Protein AF-A0A3D1J466-F1 (afdb_monomer_lite)

Radius of gyration: 12.25 Å; chains: 1; bounding box: 25×29×30 Å

Foldseek 3Di:
DQVLLQVLLCPDQQFDGKGWDWDQDPPPRIDIDMDTDTPDDQDDDVVNVVVVVVSVVSSCVSVPPPD

Sequence (67 aa):
GTMEIESALVANPMVAEAAVVGRPDDMTGEAICAFVVLKRARPNGDEAKQIATDLRNWVGKEIGPIA

Structure (mmCIF, N/CA/C/O backbone):
data_AF-A0A3D1J466-F1
#
_entry.id   AF-A0A3D1J466-F1
#
loop_
_atom_site.group_PDB
_atom_site.id
_atom_site.type_symbol
_atom_site.label_atom_id
_atom_site.label_alt_id
_atom_site.label_comp_id
_atom_site.label_asym_id
_atom_site.label_entity_id
_atom_site.label_seq_id
_atom_site.pdbx_PDB_ins_code
_atom_site.Cartn_x
_atom_site.Cartn_y
_atom_site.Cartn_z
_atom_site.occupancy
_atom_site.B_iso_or_equiv
_atom_site.auth_seq_id
_atom_site.auth_comp_id
_atom_site.auth_asym_id
_atom_site.auth_atom_id
_atom_site.pdbx_PDB_model_num
ATOM 1 N N . GLY A 1 1 ? -4.145 0.814 13.625 1.00 61.75 1 GLY A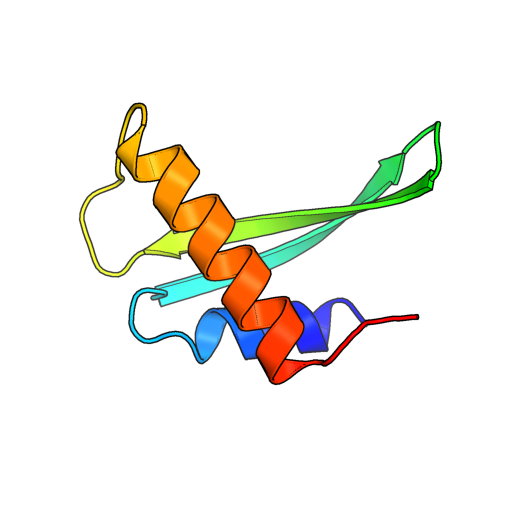 N 1
ATOM 2 C CA . GLY A 1 1 ? -2.920 1.599 13.897 1.00 61.75 1 GLY A CA 1
ATOM 3 C C . GLY A 1 1 ? -2.011 1.603 12.679 1.00 61.75 1 GLY A C 1
ATOM 4 O O . GLY A 1 1 ? -2.125 0.709 11.851 1.00 61.75 1 GLY A O 1
ATOM 5 N N . THR A 1 2 ? -1.117 2.590 12.537 1.00 72.50 2 THR A N 1
ATOM 6 C CA . THR A 1 2 ? -0.221 2.707 11.359 1.00 72.50 2 THR A CA 1
ATOM 7 C C . THR A 1 2 ? 0.655 1.463 11.153 1.00 72.50 2 THR A C 1
ATOM 9 O O . THR A 1 2 ? 0.807 1.013 10.021 1.00 72.50 2 THR A O 1
ATOM 12 N N . MET A 1 3 ? 1.104 0.835 12.247 1.00 78.06 3 MET A N 1
ATOM 13 C CA . MET A 1 3 ? 1.934 -0.382 12.241 1.00 78.06 3 MET A CA 1
ATOM 14 C C . MET A 1 3 ? 1.247 -1.612 11.614 1.00 78.06 3 MET A C 1
ATOM 16 O O . MET A 1 3 ? 1.907 -2.476 11.033 1.00 78.06 3 MET A O 1
ATOM 20 N N . GLU A 1 4 ? -0.082 -1.703 11.702 1.00 84.56 4 GLU A N 1
ATOM 21 C CA . GLU A 1 4 ? -0.848 -2.805 11.097 1.00 84.56 4 GLU A CA 1
ATOM 22 C C . GLU A 1 4 ? -0.883 -2.665 9.569 1.00 84.56 4 GLU A C 1
ATOM 24 O O . GLU A 1 4 ? -0.733 -3.650 8.848 1.00 84.56 4 GLU A O 1
ATOM 29 N N . ILE A 1 5 ? -0.987 -1.427 9.072 1.00 87.31 5 ILE A N 1
ATOM 30 C CA . ILE A 1 5 ? -0.973 -1.110 7.637 1.00 87.31 5 ILE A CA 1
ATOM 31 C C . ILE A 1 5 ? 0.409 -1.379 7.039 1.00 87.31 5 ILE A C 1
ATOM 33 O O . ILE A 1 5 ? 0.506 -1.955 5.956 1.00 87.31 5 ILE A O 1
ATOM 37 N N . GLU A 1 6 ? 1.480 -1.019 7.750 1.00 89.50 6 GLU A N 1
ATOM 38 C CA . GLU A 1 6 ? 2.855 -1.321 7.332 1.00 89.50 6 GLU A CA 1
ATOM 39 C C . GLU A 1 6 ? 3.079 -2.828 7.211 1.00 89.50 6 GLU A C 1
ATOM 41 O O . GLU A 1 6 ? 3.559 -3.305 6.182 1.00 89.50 6 GLU A O 1
ATOM 46 N N . SER A 1 7 ? 2.649 -3.587 8.221 1.00 90.44 7 SER A N 1
ATOM 47 C CA . SER A 1 7 ? 2.782 -5.046 8.234 1.00 90.44 7 SER A CA 1
ATOM 48 C C . SER A 1 7 ? 2.002 -5.701 7.089 1.00 90.44 7 SER A C 1
ATOM 50 O O . SER A 1 7 ? 2.541 -6.562 6.392 1.00 90.44 7 SER A O 1
ATOM 52 N N . ALA A 1 8 ? 0.767 -5.255 6.836 1.00 91.44 8 ALA A N 1
ATOM 53 C CA . ALA A 1 8 ? -0.049 -5.756 5.731 1.00 91.44 8 ALA A CA 1
ATOM 54 C C . ALA A 1 8 ? 0.586 -5.463 4.362 1.00 91.44 8 ALA A C 1
ATOM 56 O O . ALA A 1 8 ? 0.594 -6.327 3.484 1.00 91.44 8 ALA A O 1
ATOM 57 N N . LEU A 1 9 ? 1.155 -4.268 4.172 1.00 92.38 9 LEU A N 1
ATOM 58 C CA . LEU A 1 9 ? 1.847 -3.911 2.933 1.00 92.38 9 LEU A CA 1
ATOM 59 C C . LEU A 1 9 ? 3.108 -4.753 2.721 1.00 92.38 9 LEU A C 1
ATOM 61 O O . LEU A 1 9 ? 3.312 -5.244 1.615 1.00 92.38 9 LEU A O 1
ATOM 65 N N . VAL A 1 10 ? 3.924 -4.967 3.757 1.00 92.69 10 VAL A N 1
ATOM 66 C CA . VAL A 1 10 ? 5.149 -5.787 3.672 1.00 92.69 10 VAL A CA 1
ATOM 67 C C . VAL A 1 10 ? 4.837 -7.268 3.419 1.00 92.69 10 VAL A C 1
ATOM 69 O O . VAL A 1 10 ? 5.616 -7.955 2.758 1.00 92.69 10 VAL A O 1
ATOM 72 N N . ALA A 1 11 ? 3.680 -7.762 3.872 1.00 92.31 11 ALA A N 1
ATOM 73 C CA . ALA A 1 11 ? 3.220 -9.117 3.570 1.00 92.31 11 ALA A CA 1
ATOM 74 C C . ALA A 1 11 ? 2.887 -9.330 2.078 1.00 92.31 11 ALA A C 1
ATOM 76 O O . ALA A 1 11 ? 2.856 -10.470 1.607 1.00 92.31 11 ALA A O 1
ATOM 77 N N . ASN A 1 12 ? 2.662 -8.258 1.307 1.00 92.56 12 ASN A N 1
ATOM 78 C CA . ASN A 1 12 ? 2.433 -8.371 -0.128 1.00 92.56 12 ASN A CA 1
ATOM 79 C C . ASN A 1 12 ? 3.737 -8.770 -0.853 1.00 92.56 12 ASN A C 1
ATOM 81 O O . ASN A 1 12 ? 4.759 -8.091 -0.722 1.00 92.56 12 ASN A O 1
ATOM 85 N N . PRO A 1 13 ? 3.730 -9.816 -1.700 1.00 93.06 13 PRO A N 1
ATOM 86 C CA . PRO A 1 13 ? 4.945 -10.313 -2.346 1.00 93.06 13 PRO A CA 1
ATOM 87 C C . PRO A 1 13 ? 5.636 -9.274 -3.242 1.00 93.06 13 PRO A C 1
ATOM 89 O O . PRO A 1 13 ? 6.857 -9.338 -3.404 1.00 93.06 13 PRO A O 1
ATOM 92 N N . MET A 1 14 ? 4.894 -8.306 -3.790 1.00 92.56 14 MET A N 1
ATOM 93 C CA . MET A 1 14 ? 5.425 -7.245 -4.652 1.00 92.56 14 MET A CA 1
ATOM 94 C C . MET A 1 14 ? 6.175 -6.153 -3.880 1.00 92.56 14 MET A C 1
ATOM 96 O O . MET A 1 14 ? 6.949 -5.409 -4.488 1.00 92.56 14 MET A O 1
ATOM 100 N N . VAL A 1 15 ? 5.951 -6.044 -2.570 1.00 94.44 15 VAL A N 1
ATOM 101 C CA . VAL A 1 15 ? 6.504 -4.993 -1.712 1.00 94.44 15 VAL A CA 1
ATOM 102 C C . VAL A 1 15 ? 7.819 -5.460 -1.095 1.00 94.44 15 VAL A C 1
ATOM 104 O O . VAL A 1 15 ? 7.953 -6.598 -0.643 1.00 94.44 15 VAL A O 1
ATOM 107 N N . ALA A 1 16 ? 8.822 -4.588 -1.141 1.00 94.12 16 ALA A N 1
ATOM 108 C CA . ALA A 1 16 ? 10.098 -4.750 -0.457 1.00 94.12 16 ALA A CA 1
ATOM 109 C C . ALA A 1 16 ? 10.037 -4.109 0.932 1.00 94.12 16 ALA A C 1
ATOM 111 O O . ALA A 1 16 ? 10.347 -4.761 1.922 1.00 94.12 16 ALA A O 1
ATOM 112 N N . GLU A 1 17 ? 9.591 -2.854 0.987 1.00 93.62 17 GLU A N 1
ATOM 113 C CA . GLU A 1 17 ? 9.501 -2.047 2.202 1.00 93.62 17 GLU A CA 1
ATOM 114 C C . GLU A 1 17 ? 8.264 -1.147 2.124 1.00 93.62 17 GLU A C 1
ATOM 116 O O . GLU A 1 17 ? 7.863 -0.715 1.036 1.00 93.62 17 GLU A O 1
ATOM 121 N N . ALA A 1 18 ? 7.666 -0.849 3.274 1.00 93.31 18 ALA A N 1
ATOM 122 C CA . ALA A 1 18 ? 6.562 0.091 3.384 1.00 93.31 18 ALA A CA 1
ATOM 123 C C . ALA A 1 18 ? 6.726 0.958 4.634 1.00 93.31 18 ALA A C 1
ATOM 125 O O . ALA A 1 18 ? 7.172 0.470 5.668 1.00 93.31 18 ALA A O 1
ATOM 126 N N . ALA A 1 19 ? 6.347 2.227 4.519 1.00 91.12 19 ALA A N 1
ATOM 127 C CA . ALA A 1 19 ? 6.289 3.170 5.627 1.00 91.12 19 ALA A CA 1
ATOM 128 C C . ALA A 1 19 ? 4.959 3.924 5.581 1.00 91.12 19 ALA A C 1
ATOM 130 O O . ALA A 1 19 ? 4.538 4.380 4.511 1.00 91.12 19 ALA A O 1
ATOM 131 N N . VAL A 1 20 ? 4.292 4.065 6.723 1.00 91.19 20 VAL A N 1
ATOM 132 C CA . VAL A 1 20 ? 2.966 4.686 6.809 1.00 91.19 20 VAL A CA 1
ATOM 133 C C . VAL A 1 20 ? 3.002 5.870 7.760 1.00 91.19 20 VAL A C 1
ATOM 135 O O . VAL A 1 20 ? 3.401 5.756 8.915 1.00 91.19 20 VAL A O 1
ATOM 138 N N . VAL A 1 21 ? 2.533 7.018 7.278 1.00 88.56 21 VAL A N 1
ATOM 139 C CA . VAL A 1 21 ? 2.468 8.255 8.058 1.00 88.56 21 VAL A CA 1
ATOM 140 C C . VAL A 1 21 ? 1.045 8.794 8.082 1.00 88.56 21 VAL A C 1
ATOM 142 O O . VAL A 1 21 ? 0.349 8.804 7.063 1.00 88.56 21 VAL A O 1
ATOM 145 N N . GLY A 1 22 ? 0.616 9.261 9.251 1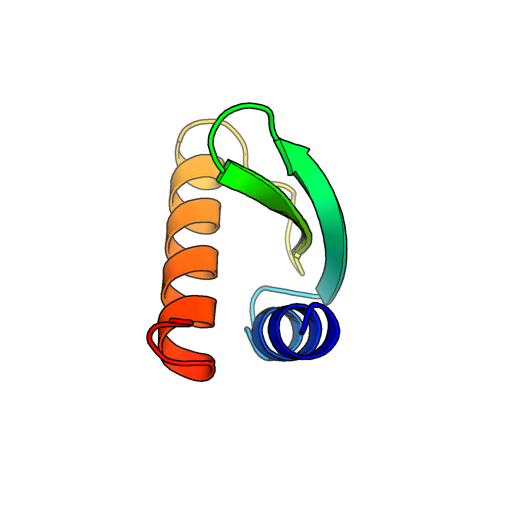.00 85.12 22 GLY A N 1
ATOM 146 C CA . GLY A 1 22 ? -0.568 10.102 9.368 1.00 85.12 22 GLY A CA 1
ATOM 147 C C . GLY A 1 22 ? -0.234 11.509 8.884 1.00 85.12 22 GLY A C 1
ATOM 148 O O . GLY A 1 22 ? 0.789 12.081 9.264 1.00 85.12 22 GLY A O 1
ATOM 149 N N . ARG A 1 23 ? -1.077 12.064 8.021 1.00 80.19 23 ARG A N 1
ATOM 150 C CA . ARG A 1 23 ? -1.047 13.471 7.633 1.00 80.19 23 ARG A CA 1
ATOM 151 C C . ARG A 1 23 ? -2.363 14.111 8.086 1.00 80.19 23 ARG A C 1
ATOM 153 O O . ARG A 1 23 ? -3.407 13.502 7.868 1.00 80.19 23 ARG A O 1
ATOM 160 N N . PRO A 1 24 ? -2.343 15.325 8.660 1.00 72.94 24 PRO A N 1
ATOM 161 C CA . PRO A 1 24 ? -3.575 16.069 8.893 1.00 72.94 24 PRO A CA 1
ATOM 162 C C . PRO A 1 24 ? -4.292 16.312 7.560 1.00 72.94 24 PRO A C 1
ATOM 164 O O . PRO A 1 24 ? -3.682 16.795 6.601 1.00 72.94 24 PRO A O 1
ATOM 167 N N . ASP A 1 25 ? -5.567 15.941 7.500 1.00 76.44 25 ASP A N 1
ATOM 168 C CA . ASP A 1 25 ? -6.435 16.147 6.342 1.00 76.44 25 ASP A CA 1
ATOM 169 C C . ASP A 1 25 ? -7.648 16.961 6.775 1.00 76.44 25 ASP A C 1
ATOM 171 O O . ASP A 1 25 ? -8.318 16.626 7.748 1.00 76.44 25 ASP A O 1
ATOM 175 N N . ASP A 1 26 ? -7.911 18.054 6.065 1.00 62.88 26 ASP A N 1
ATOM 176 C CA . ASP A 1 26 ? -8.930 19.036 6.448 1.00 62.88 26 ASP A CA 1
ATOM 177 C C . ASP A 1 26 ? -10.362 18.471 6.335 1.00 62.88 26 ASP A C 1
ATOM 179 O O . ASP A 1 26 ? -11.287 18.986 6.957 1.00 62.88 26 ASP A O 1
ATOM 183 N N . MET A 1 27 ? -10.554 17.392 5.562 1.00 69.69 27 MET A N 1
ATOM 184 C CA . MET A 1 27 ? -11.855 16.767 5.320 1.00 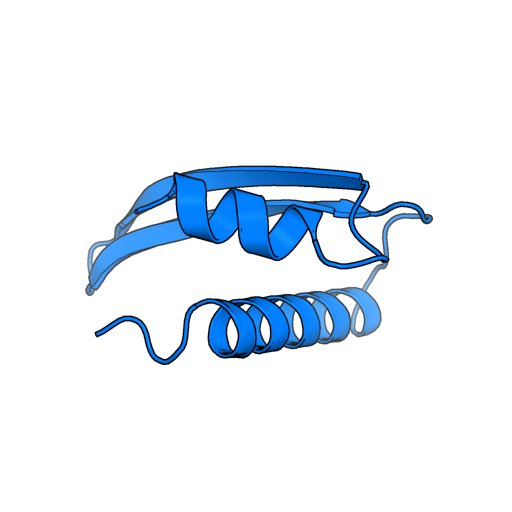69.69 27 MET A CA 1
ATOM 185 C C . MET A 1 27 ? -12.109 15.566 6.240 1.00 69.69 27 MET A C 1
ATOM 187 O O . MET A 1 27 ? -13.236 15.387 6.699 1.00 69.69 27 MET A O 1
ATOM 191 N N . THR A 1 28 ? -11.090 14.747 6.521 1.00 66.50 28 THR A N 1
ATOM 192 C CA . THR A 1 28 ? -11.229 13.522 7.337 1.00 66.50 28 THR A CA 1
ATOM 193 C C . THR A 1 28 ? -10.612 13.620 8.735 1.00 66.50 28 THR A C 1
ATOM 195 O O . THR A 1 28 ? -10.689 12.663 9.502 1.00 66.50 28 THR A O 1
ATOM 198 N N . GLY A 1 29 ? -9.9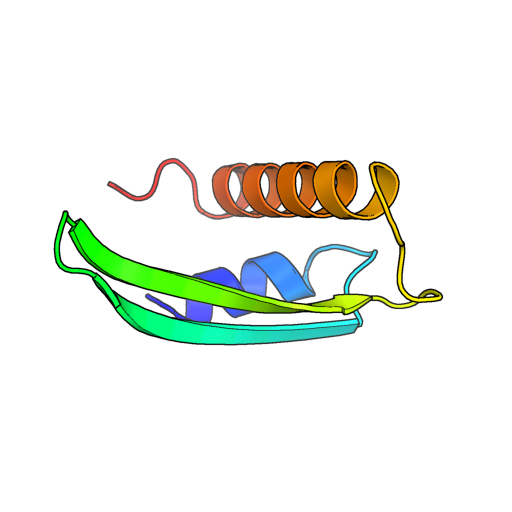98 14.752 9.090 1.00 67.94 29 GLY A N 1
ATOM 199 C CA . GLY A 1 29 ? -9.251 14.957 10.336 1.00 67.94 29 GLY A CA 1
ATOM 200 C C . GLY A 1 29 ? -7.832 14.386 10.259 1.00 67.94 29 GLY A C 1
ATOM 201 O O . GLY A 1 29 ? -6.854 15.100 10.478 1.00 67.94 29 GLY A O 1
ATOM 202 N N . GLU A 1 30 ? -7.704 13.121 9.862 1.00 66.31 30 GLU A N 1
ATOM 203 C CA . GLU A 1 30 ? -6.425 12.453 9.605 1.00 66.31 30 GLU A CA 1
ATOM 204 C C . GLU A 1 30 ? -6.525 11.602 8.330 1.00 66.31 30 GLU A C 1
ATOM 206 O O . GLU A 1 30 ? -7.459 10.816 8.160 1.00 66.31 30 GLU A O 1
ATOM 211 N N . ALA A 1 31 ? -5.561 11.748 7.419 1.00 79.06 31 ALA A N 1
ATOM 212 C CA . ALA A 1 31 ? -5.391 10.887 6.254 1.00 79.06 31 ALA A CA 1
ATOM 213 C C . ALA A 1 31 ? -4.127 10.044 6.395 1.00 79.06 31 ALA A C 1
ATOM 215 O O . ALA A 1 31 ? -3.062 10.521 6.790 1.00 79.06 31 ALA A O 1
ATOM 216 N N . ILE A 1 32 ? -4.223 8.779 6.001 1.00 83.50 32 ILE A N 1
ATOM 217 C CA . ILE A 1 32 ? -3.095 7.855 6.038 1.00 83.50 32 ILE A CA 1
ATOM 218 C C . ILE A 1 32 ? -2.401 7.851 4.675 1.00 83.50 32 ILE A C 1
ATOM 220 O O . ILE A 1 32 ? -3.004 7.537 3.648 1.00 83.50 32 ILE A O 1
ATOM 224 N N . CYS A 1 33 ? -1.112 8.180 4.667 1.00 87.25 33 CYS A N 1
ATOM 225 C CA . CYS A 1 33 ? -0.257 8.121 3.487 1.00 87.25 33 CYS A CA 1
ATOM 226 C C . CYS A 1 33 ? 0.729 6.957 3.620 1.00 87.25 33 CYS A C 1
ATOM 228 O O . CYS A 1 33 ? 1.539 6.931 4.544 1.00 87.25 33 CYS A O 1
ATOM 230 N N . ALA A 1 34 ? 0.686 6.018 2.674 1.00 90.38 34 ALA A N 1
ATOM 231 C CA . ALA A 1 34 ? 1.634 4.911 2.593 1.00 90.38 34 ALA A CA 1
ATOM 232 C C . ALA A 1 34 ? 2.669 5.153 1.487 1.00 90.38 34 ALA A C 1
ATOM 234 O O . ALA A 1 34 ? 2.318 5.430 0.338 1.00 90.38 34 ALA A O 1
ATOM 235 N N . PHE A 1 35 ? 3.943 4.997 1.830 1.00 91.75 35 PHE A N 1
ATOM 236 C CA . PHE A 1 35 ? 5.066 4.980 0.901 1.00 91.75 35 PHE A CA 1
ATOM 237 C C . PHE A 1 35 ? 5.547 3.545 0.747 1.00 91.75 35 PHE A C 1
ATOM 239 O O . PHE A 1 35 ? 5.825 2.874 1.736 1.00 91.75 35 PHE A O 1
ATOM 246 N N . VAL A 1 36 ? 5.623 3.071 -0.496 1.00 92.56 36 VAL A N 1
ATOM 247 C CA . VAL A 1 36 ? 5.892 1.664 -0.798 1.00 92.56 36 VAL A CA 1
ATOM 248 C C . VAL A 1 36 ? 7.054 1.558 -1.772 1.00 92.56 36 VAL A C 1
ATOM 250 O O . VAL A 1 36 ? 7.050 2.187 -2.833 1.00 92.56 36 VAL A O 1
ATOM 253 N N . VAL A 1 37 ? 8.029 0.724 -1.423 1.00 94.19 37 VAL A N 1
ATOM 254 C CA . VAL A 1 37 ? 9.121 0.311 -2.302 1.00 94.19 37 VAL A CA 1
ATOM 255 C C . VAL A 1 37 ? 8.766 -1.056 -2.870 1.00 94.19 37 VAL A C 1
ATOM 257 O O . VAL A 1 37 ? 8.523 -2.003 -2.126 1.00 94.19 37 VAL A O 1
ATOM 260 N N . LEU A 1 38 ? 8.716 -1.172 -4.195 1.00 94.00 38 LEU A N 1
ATOM 261 C CA . LEU A 1 38 ? 8.430 -2.439 -4.865 1.00 94.00 38 LEU A CA 1
ATOM 262 C C . LEU A 1 38 ? 9.722 -3.226 -5.097 1.00 94.00 38 LEU A C 1
ATOM 264 O O . LEU A 1 38 ? 10.768 -2.644 -5.367 1.00 94.00 38 LEU A O 1
ATOM 268 N N . LYS A 1 39 ? 9.631 -4.559 -5.121 1.00 93.06 39 LYS A N 1
ATOM 269 C CA . LYS A 1 39 ? 10.742 -5.459 -5.505 1.00 93.06 39 LYS A CA 1
ATOM 270 C C . LYS A 1 39 ? 11.086 -5.418 -7.003 1.00 93.06 39 LYS A C 1
ATOM 272 O O . LYS A 1 39 ? 11.874 -6.226 -7.485 1.00 93.06 39 LYS A O 1
ATOM 277 N N . ARG A 1 40 ? 10.468 -4.510 -7.760 1.00 91.50 40 ARG A N 1
ATOM 278 C CA . ARG A 1 40 ? 10.643 -4.341 -9.206 1.00 91.50 40 ARG A CA 1
ATOM 279 C C . ARG A 1 40 ? 10.836 -2.872 -9.556 1.00 91.50 40 ARG A C 1
ATOM 281 O O . ARG A 1 40 ? 10.647 -1.997 -8.714 1.00 91.50 40 ARG A O 1
ATOM 288 N N . ALA A 1 41 ? 11.178 -2.612 -10.816 1.00 91.31 41 ALA A N 1
ATOM 289 C CA . ALA A 1 41 ? 11.304 -1.255 -11.334 1.00 91.31 41 ALA A CA 1
ATOM 290 C C . ALA A 1 41 ? 10.039 -0.429 -11.057 1.00 91.31 41 ALA A C 1
ATOM 292 O O . ALA A 1 41 ? 8.917 -0.940 -11.122 1.00 91.31 41 ALA A O 1
ATOM 293 N N . ARG A 1 42 ? 10.238 0.856 -10.746 1.00 88.50 42 ARG A N 1
ATOM 294 C CA . ARG A 1 42 ? 9.143 1.765 -10.418 1.00 88.50 42 ARG A CA 1
ATOM 295 C C . ARG A 1 42 ? 8.174 1.866 -11.609 1.00 88.50 42 ARG A C 1
ATOM 297 O O . ARG A 1 42 ? 8.597 2.288 -12.686 1.00 88.50 42 ARG A O 1
ATOM 304 N N . PRO A 1 43 ? 6.894 1.515 -11.420 1.00 89.12 43 PRO A N 1
ATOM 305 C CA . PRO A 1 43 ? 5.873 1.628 -12.452 1.00 89.12 43 PRO A CA 1
ATOM 306 C C . PRO A 1 43 ? 5.579 3.104 -12.743 1.00 89.12 43 PRO A C 1
ATOM 308 O O . PRO A 1 43 ? 5.723 3.962 -11.869 1.00 89.12 43 PRO A O 1
ATOM 311 N N . ASN A 1 44 ? 5.116 3.393 -13.958 1.00 91.50 44 ASN A N 1
ATOM 312 C CA . ASN A 1 44 ? 4.731 4.737 -14.393 1.00 91.50 44 ASN A CA 1
ATOM 313 C C . ASN A 1 44 ? 3.323 4.726 -15.007 1.00 91.50 44 ASN A C 1
ATOM 315 O O . ASN A 1 44 ? 2.814 3.675 -15.395 1.00 91.50 44 ASN A O 1
ATOM 319 N N . GLY A 1 45 ? 2.698 5.902 -15.107 1.00 93.88 45 GLY A N 1
ATOM 320 C CA . GLY A 1 45 ? 1.395 6.066 -15.760 1.00 93.88 45 GLY A CA 1
ATOM 321 C C . GLY A 1 45 ? 0.277 5.249 -15.103 1.00 93.88 45 GLY A C 1
ATOM 322 O O . GLY A 1 45 ? 0.151 5.227 -13.877 1.00 93.88 45 GLY A O 1
ATOM 323 N N . ASP A 1 46 ? -0.543 4.591 -15.920 1.00 93.31 46 ASP A N 1
ATOM 324 C CA . ASP A 1 46 ? -1.690 3.798 -15.463 1.00 93.31 46 ASP A CA 1
ATOM 325 C C . ASP A 1 46 ? -1.302 2.546 -14.676 1.00 93.31 46 ASP A C 1
ATOM 327 O O . ASP A 1 46 ? -1.992 2.191 -13.722 1.00 93.31 46 ASP A O 1
ATOM 331 N N . GLU A 1 47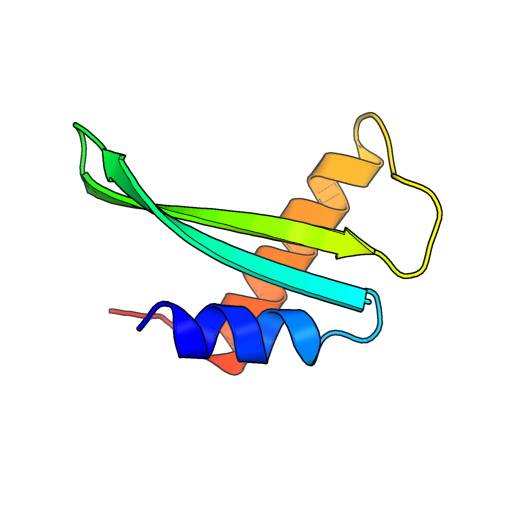 ? -0.153 1.932 -14.974 1.00 91.00 47 GLU A N 1
ATOM 332 C CA . GLU A 1 47 ? 0.315 0.768 -14.217 1.00 91.00 47 GLU A CA 1
ATOM 333 C C . GLU A 1 47 ? 0.545 1.127 -12.741 1.00 91.00 47 GLU A C 1
ATOM 335 O O . GLU A 1 47 ? 0.149 0.389 -11.839 1.00 91.00 47 GLU A O 1
ATOM 340 N N . ALA A 1 48 ? 1.115 2.308 -12.477 1.00 90.25 48 ALA A N 1
ATOM 341 C CA . ALA A 1 48 ? 1.328 2.791 -11.115 1.00 90.25 48 ALA A CA 1
ATOM 342 C C . ALA A 1 48 ? 0.005 2.982 -10.354 1.00 90.25 48 ALA A C 1
ATOM 344 O O . ALA A 1 48 ? -0.085 2.640 -9.174 1.00 90.25 48 ALA A O 1
ATOM 345 N N . LYS A 1 49 ? -1.035 3.492 -11.028 1.00 92.12 49 LYS A N 1
ATOM 346 C CA . LYS A 1 49 ? -2.373 3.670 -10.439 1.00 92.12 49 LYS A CA 1
ATOM 347 C C . LYS A 1 49 ? -3.045 2.332 -10.143 1.00 92.12 49 LYS A C 1
ATOM 349 O O . LYS A 1 49 ? -3.680 2.190 -9.095 1.00 92.12 49 LYS A O 1
ATOM 354 N N . GLN A 1 50 ? -2.881 1.357 -11.036 1.00 93.50 50 GLN A N 1
ATOM 355 C CA . GLN A 1 50 ? -3.417 0.015 -10.842 1.00 93.50 50 GLN A CA 1
ATOM 356 C C . GLN A 1 50 ? -2.779 -0.645 -9.619 1.00 93.50 50 GLN A C 1
ATOM 358 O O . GLN A 1 50 ? -3.489 -1.084 -8.725 1.00 93.50 50 GLN A O 1
ATOM 363 N N . ILE A 1 51 ? -1.450 -0.601 -9.502 1.00 92.75 51 ILE A N 1
ATOM 364 C CA . ILE A 1 51 ? -0.735 -1.170 -8.347 1.00 92.75 51 ILE A CA 1
ATOM 365 C C . ILE A 1 51 ? -1.136 -0.479 -7.047 1.00 92.75 51 ILE A C 1
ATOM 367 O O . ILE A 1 51 ? -1.328 -1.143 -6.036 1.00 92.75 51 ILE A O 1
ATOM 371 N N . ALA A 1 52 ? -1.289 0.848 -7.055 1.00 91.25 52 ALA A N 1
ATOM 372 C CA . ALA A 1 52 ? -1.761 1.568 -5.876 1.00 91.25 52 ALA A CA 1
ATOM 373 C C . ALA A 1 52 ? -3.165 1.100 -5.448 1.00 91.25 52 ALA A C 1
ATOM 375 O O . ALA A 1 52 ? -3.435 0.973 -4.256 1.00 91.25 52 ALA A O 1
ATOM 376 N N . THR A 1 53 ? -4.046 0.817 -6.410 1.00 91.75 53 THR A N 1
ATOM 377 C CA . THR A 1 53 ? -5.380 0.255 -6.148 1.00 91.75 53 THR A CA 1
ATOM 378 C C . THR A 1 53 ? -5.292 -1.172 -5.607 1.00 91.75 53 THR A C 1
ATOM 380 O O . THR A 1 53 ? -5.905 -1.469 -4.586 1.00 91.75 53 THR A O 1
ATOM 383 N N . ASP A 1 54 ? -4.481 -2.033 -6.223 1.00 93.06 54 ASP A N 1
ATOM 384 C CA . ASP A 1 54 ? -4.249 -3.408 -5.768 1.00 93.06 54 ASP A CA 1
ATOM 385 C C . ASP A 1 54 ? -3.696 -3.465 -4.340 1.00 93.06 54 ASP A C 1
ATOM 387 O O . ASP A 1 54 ? -4.185 -4.234 -3.515 1.00 93.06 54 ASP A O 1
ATOM 391 N N . LEU A 1 55 ? -2.728 -2.608 -4.007 1.00 92.19 55 LEU A N 1
ATOM 392 C CA . LEU A 1 55 ? -2.163 -2.534 -2.659 1.00 92.19 55 LEU A CA 1
ATOM 393 C C . LEU A 1 55 ? -3.182 -2.033 -1.628 1.00 92.19 55 LEU A C 1
ATOM 395 O O . LEU A 1 55 ? -3.223 -2.554 -0.516 1.00 92.19 55 LEU A O 1
ATOM 399 N N . ARG A 1 56 ? -4.045 -1.070 -1.980 1.00 90.56 56 ARG A N 1
ATOM 400 C CA . ARG A 1 56 ? -5.146 -0.641 -1.097 1.00 90.56 56 ARG A CA 1
ATOM 401 C C . ARG A 1 56 ? -6.143 -1.769 -0.847 1.00 90.56 56 ARG A C 1
ATOM 403 O O . ARG A 1 56 ? -6.529 -1.987 0.297 1.00 90.56 56 ARG A O 1
ATOM 410 N N . ASN A 1 57 ? -6.519 -2.502 -1.894 1.00 91.12 57 ASN A N 1
ATOM 411 C CA . ASN A 1 57 ? -7.415 -3.652 -1.777 1.00 91.12 57 ASN A CA 1
ATOM 412 C C . ASN A 1 57 ? -6.791 -4.767 -0.931 1.00 91.12 57 ASN A C 1
ATOM 414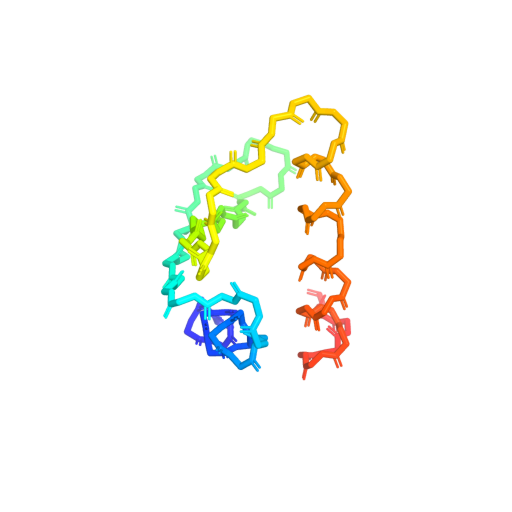 O O . ASN A 1 57 ? -7.478 -5.375 -0.114 1.00 91.12 57 ASN A O 1
ATOM 418 N N . TRP A 1 58 ? -5.489 -5.012 -1.097 1.00 92.00 58 TRP A N 1
ATOM 419 C CA . TRP A 1 58 ? -4.732 -5.958 -0.283 1.00 92.00 58 TRP A CA 1
ATOM 420 C C . TRP A 1 58 ? -4.790 -5.592 1.201 1.00 92.00 58 TRP A C 1
ATOM 422 O O . TRP A 1 58 ? -5.185 -6.418 2.017 1.00 92.00 58 TRP A O 1
ATOM 432 N N . VAL A 1 59 ? -4.480 -4.338 1.544 1.00 90.06 59 VAL A N 1
ATOM 433 C CA . VAL A 1 59 ? -4.567 -3.846 2.928 1.00 90.06 59 VAL A CA 1
ATOM 434 C C . VAL A 1 59 ? -5.992 -3.977 3.471 1.00 90.06 59 VAL A C 1
ATOM 436 O O . VAL A 1 59 ? -6.173 -4.485 4.573 1.00 90.06 59 VAL A O 1
ATOM 439 N N . GLY A 1 60 ? -7.006 -3.581 2.696 1.00 88.06 60 GLY A N 1
ATOM 440 C CA . GLY A 1 60 ? -8.410 -3.706 3.104 1.00 88.06 60 GLY A CA 1
ATOM 441 C C . GLY A 1 60 ? -8.868 -5.154 3.306 1.00 88.06 60 GLY A C 1
ATOM 442 O O . GLY A 1 60 ? -9.768 -5.409 4.101 1.00 88.06 60 GLY A O 1
ATOM 443 N N . LYS A 1 61 ? -8.241 -6.120 2.624 1.00 86.94 61 LYS A N 1
ATOM 444 C CA . LYS A 1 61 ? -8.492 -7.550 2.830 1.00 86.94 61 LYS A CA 1
ATOM 445 C C . LYS A 1 61 ? -7.796 -8.082 4.084 1.00 86.94 61 LYS A C 1
ATOM 447 O O . LYS A 1 61 ? -8.420 -8.827 4.831 1.00 86.94 61 LYS A O 1
ATOM 452 N N . GLU A 1 62 ? -6.534 -7.717 4.297 1.00 86.25 62 GLU A N 1
ATOM 453 C CA . GLU A 1 62 ? -5.727 -8.221 5.417 1.00 86.25 62 GLU A CA 1
ATOM 454 C C . GLU A 1 62 ? -6.175 -7.650 6.767 1.00 86.25 62 GLU A C 1
ATOM 456 O O . GLU A 1 62 ? -6.184 -8.365 7.764 1.00 86.25 62 GLU A O 1
ATOM 461 N N . ILE A 1 63 ? -6.568 -6.375 6.803 1.00 81.06 63 ILE A N 1
ATOM 462 C CA . ILE A 1 63 ? -6.978 -5.693 8.042 1.00 81.06 63 ILE A CA 1
ATOM 463 C C . ILE A 1 63 ? -8.511 -5.697 8.203 1.00 81.06 63 ILE A C 1
ATOM 465 O O . ILE A 1 63 ? -9.032 -5.474 9.293 1.00 81.06 63 ILE A O 1
ATOM 469 N N . GLY A 1 64 ? -9.251 -6.018 7.136 1.00 66.25 64 GLY A N 1
ATOM 470 C CA . GLY A 1 64 ? -10.704 -5.867 7.078 1.00 66.25 64 GLY A CA 1
ATOM 471 C C . GLY A 1 64 ? -11.121 -4.406 6.865 1.00 66.25 64 GLY A C 1
ATOM 472 O O . GLY A 1 64 ? -10.261 -3.528 6.735 1.00 66.25 64 GLY A O 1
ATOM 473 N N . PRO A 1 65 ? -12.435 -4.109 6.802 1.00 56.72 65 PRO A N 1
ATOM 474 C CA . PRO A 1 65 ? -12.904 -2.732 6.833 1.00 56.72 65 PRO A CA 1
ATOM 475 C C . PRO A 1 65 ? -12.465 -2.122 8.166 1.00 56.72 65 PRO A C 1
ATOM 477 O O . PRO A 1 65 ? -13.050 -2.396 9.212 1.00 56.72 65 PRO A O 1
ATOM 480 N N . ILE A 1 66 ? -11.391 -1.338 8.127 1.00 51.72 66 ILE A N 1
ATOM 481 C CA . ILE A 1 66 ? -11.033 -0.457 9.230 1.00 51.72 66 ILE A CA 1
ATOM 482 C C . ILE A 1 66 ? -12.220 0.502 9.369 1.00 51.72 66 ILE A C 1
ATOM 484 O O . ILE A 1 66 ? -12.583 1.162 8.394 1.00 51.72 66 ILE A O 1
ATOM 488 N N . ALA A 1 67 ? -12.866 0.437 10.535 1.00 44.75 67 ALA A N 1
ATOM 489 C CA . ALA A 1 67 ? -14.037 1.223 10.915 1.00 44.75 67 ALA A CA 1
ATOM 490 C C . ALA A 1 67 ? -13.856 2.727 10.676 1.00 44.75 67 ALA A C 1
ATOM 492 O O . ALA A 1 67 ? -12.714 3.216 10.846 1.00 44.75 67 ALA A O 1
#

Secondary structure (DSSP, 8-state):
-HHHHHHHHHHSTTEEEEEEEEEEETTTEEEEEEEEEESSPPP-HHHHHHHHHHHHHHHHHHH----

pLDDT: mean 85.13, std 11.42, range [44.75, 94.44]